Protein AF-A0A7W0QDJ7-F1 (afdb_monomer)

Structure (mmCIF, N/CA/C/O backbone):
data_AF-A0A7W0QDJ7-F1
#
_entry.id   AF-A0A7W0QDJ7-F1
#
loop_
_atom_site.group_PDB
_atom_site.id
_atom_site.type_symbol
_atom_site.label_atom_id
_atom_site.label_alt_id
_atom_site.label_comp_id
_atom_site.label_asym_id
_atom_site.label_entity_id
_atom_site.label_seq_id
_atom_site.pdbx_PDB_ins_code
_atom_site.Cartn_x
_atom_site.Cartn_y
_atom_site.Cartn_z
_atom_site.occupancy
_atom_site.B_iso_or_equiv
_atom_site.auth_seq_id
_atom_site.auth_comp_id
_atom_site.auth_asym_id
_atom_site.auth_atom_id
_atom_site.pdbx_PDB_model_num
ATOM 1 N N . MET A 1 1 ? -43.457 14.700 -12.437 1.00 48.22 1 MET A N 1
ATOM 2 C CA . MET A 1 1 ? -42.142 14.876 -11.784 1.00 48.22 1 MET A CA 1
ATOM 3 C C . MET A 1 1 ? -41.643 13.495 -11.387 1.00 48.22 1 MET A C 1
ATOM 5 O O . MET A 1 1 ? -42.168 12.934 -10.434 1.00 48.22 1 MET A O 1
ATOM 9 N N . SER A 1 2 ? -40.734 12.895 -12.155 1.00 46.28 2 SER A N 1
ATOM 10 C CA . SER A 1 2 ? -40.203 11.565 -11.830 1.00 46.28 2 SER A CA 1
ATOM 11 C C . SER A 1 2 ? -39.129 11.708 -10.753 1.00 46.28 2 SER A C 1
ATOM 13 O O . SER A 1 2 ? -38.102 12.338 -10.996 1.00 46.28 2 SER A O 1
ATOM 15 N N . LYS A 1 3 ? -39.378 11.167 -9.554 1.00 56.00 3 LYS A N 1
ATOM 16 C CA . LYS A 1 3 ? -38.338 10.975 -8.535 1.00 56.00 3 LYS A CA 1
ATOM 17 C C . LYS A 1 3 ? -37.326 9.982 -9.107 1.00 56.00 3 LYS A C 1
ATOM 19 O O . LYS A 1 3 ? -37.701 8.849 -9.400 1.00 56.00 3 LYS A O 1
ATOM 24 N N . GLY A 1 4 ? -36.083 10.418 -9.312 1.00 52.53 4 GLY A N 1
ATOM 25 C CA . GLY A 1 4 ? -34.989 9.515 -9.667 1.00 52.53 4 GLY A CA 1
ATOM 26 C C . GLY A 1 4 ? -34.873 8.411 -8.617 1.00 52.53 4 GLY A C 1
ATOM 27 O O . GLY A 1 4 ? -35.062 8.675 -7.428 1.00 52.53 4 GLY A O 1
ATOM 28 N N . ALA A 1 5 ? -34.630 7.177 -9.061 1.00 58.72 5 ALA A N 1
ATOM 29 C CA . ALA A 1 5 ? -34.396 6.057 -8.159 1.00 58.72 5 ALA A CA 1
ATOM 30 C C . ALA A 1 5 ? -33.243 6.398 -7.192 1.00 58.72 5 ALA A C 1
ATOM 32 O O . ALA A 1 5 ? -32.298 7.081 -7.604 1.00 58.72 5 ALA A O 1
ATOM 33 N N . PRO A 1 6 ? -33.310 5.971 -5.919 1.00 60.22 6 PRO A N 1
ATOM 34 C CA . PRO A 1 6 ? -32.193 6.148 -5.002 1.00 60.22 6 PRO A CA 1
ATOM 35 C C . PRO A 1 6 ? -30.949 5.480 -5.596 1.00 60.22 6 PRO A C 1
ATOM 37 O O . PRO A 1 6 ? -31.017 4.357 -6.091 1.00 60.22 6 PRO A O 1
ATOM 40 N N . PHE A 1 7 ? -29.824 6.195 -5.584 1.00 59.00 7 PHE A N 1
ATOM 41 C CA . PHE A 1 7 ? -28.537 5.633 -5.971 1.00 59.00 7 PHE A CA 1
ATOM 42 C C . PHE A 1 7 ? -28.181 4.522 -4.982 1.00 59.00 7 PHE A C 1
ATOM 44 O O . PHE A 1 7 ? -27.901 4.788 -3.814 1.00 59.00 7 PHE A O 1
ATOM 51 N N . GLU A 1 8 ? -28.223 3.281 -5.450 1.00 47.34 8 GLU A N 1
ATOM 52 C CA . GLU A 1 8 ? -27.765 2.126 -4.694 1.00 47.34 8 GLU A CA 1
ATOM 53 C C . GLU A 1 8 ? -26.321 1.856 -5.119 1.00 47.34 8 GLU A C 1
ATOM 55 O O . GLU A 1 8 ? -26.053 1.366 -6.218 1.00 47.34 8 GLU A O 1
ATOM 60 N N . ALA A 1 9 ? -25.369 2.272 -4.281 1.00 56.09 9 ALA A N 1
ATOM 61 C CA . ALA A 1 9 ? -23.970 1.946 -4.509 1.00 56.09 9 ALA A CA 1
ATOM 62 C C . ALA A 1 9 ? -23.827 0.419 -4.522 1.00 56.09 9 ALA A C 1
ATOM 64 O O . ALA A 1 9 ? -24.298 -0.253 -3.602 1.00 56.09 9 ALA A O 1
ATOM 65 N N . ALA A 1 10 ? -23.173 -0.129 -5.549 1.00 59.28 10 ALA A N 1
ATOM 66 C CA . ALA A 1 10 ? -22.859 -1.551 -5.587 1.00 59.28 10 ALA A CA 1
ATOM 67 C C . ALA A 1 10 ? -22.125 -1.953 -4.298 1.00 59.28 10 ALA A C 1
ATOM 69 O O . ALA A 1 10 ? -21.269 -1.212 -3.806 1.00 59.28 10 ALA A O 1
ATOM 70 N N . ALA A 1 11 ? -22.470 -3.117 -3.744 1.00 64.62 11 ALA A N 1
ATOM 71 C CA . ALA A 1 11 ? -21.848 -3.607 -2.523 1.00 64.62 11 ALA A CA 1
ATOM 72 C C . ALA A 1 11 ? -20.331 -3.749 -2.737 1.00 64.62 11 ALA A C 1
ATOM 74 O O . ALA A 1 11 ? -19.879 -4.630 -3.468 1.00 64.62 11 ALA A O 1
ATOM 75 N N . SER A 1 12 ? -19.547 -2.869 -2.107 1.00 77.44 12 SER A N 1
ATOM 76 C CA . SER A 1 12 ? -18.088 -2.963 -2.116 1.00 77.44 12 SER A CA 1
ATOM 77 C 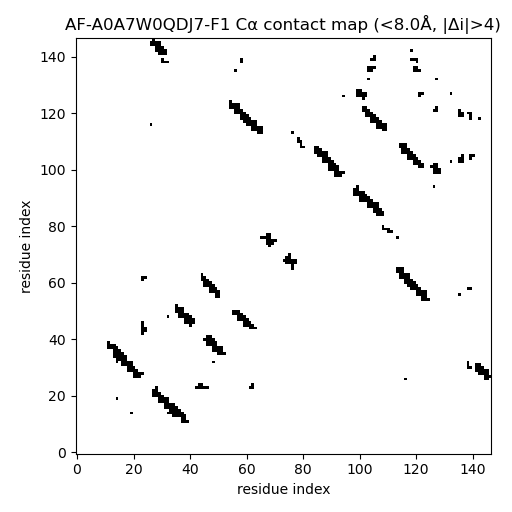C . SER A 1 12 ? -17.658 -4.239 -1.405 1.00 77.44 12 SER A C 1
ATOM 79 O O . SER A 1 12 ? -18.200 -4.562 -0.343 1.00 77.44 12 SER A O 1
ATOM 81 N N . GLU A 1 13 ? -16.661 -4.932 -1.946 1.00 88.69 13 GLU A N 1
ATOM 82 C CA . GLU A 1 13 ? -16.113 -6.120 -1.302 1.00 88.69 13 GLU A CA 1
ATOM 83 C C . GLU A 1 13 ? -15.644 -5.820 0.121 1.00 88.69 13 GLU A C 1
ATOM 85 O O . GLU A 1 13 ? -15.016 -4.792 0.370 1.00 88.69 13 GLU A O 1
ATOM 90 N N . GLN A 1 14 ? -15.927 -6.744 1.041 1.00 92.19 14 GLN A N 1
ATOM 91 C CA . GLN A 1 14 ? -15.514 -6.654 2.435 1.00 92.19 14 GLN A CA 1
ATOM 92 C C . GLN A 1 14 ? -14.554 -7.788 2.794 1.00 92.19 14 GLN A C 1
ATOM 94 O O . GLN A 1 14 ? -14.813 -8.959 2.500 1.00 92.19 14 GLN A O 1
ATOM 99 N N . SER A 1 15 ? -13.466 -7.448 3.485 1.00 90.94 15 SER A N 1
ATOM 100 C CA . SER A 1 15 ? -12.543 -8.432 4.034 1.00 90.94 15 SER A CA 1
ATOM 101 C C . SER A 1 15 ? -13.169 -9.153 5.224 1.00 90.94 15 SER A C 1
ATOM 103 O O . SER A 1 15 ? -13.735 -8.554 6.142 1.00 90.94 15 SER A O 1
ATOM 105 N N . ARG A 1 16 ? -12.989 -10.474 5.235 1.00 91.69 16 ARG A N 1
ATOM 106 C CA . ARG A 1 16 ? -13.365 -11.365 6.341 1.00 91.69 16 ARG A CA 1
ATOM 107 C C . ARG A 1 16 ? -12.179 -11.679 7.264 1.00 91.69 16 ARG A C 1
ATOM 109 O O . ARG A 1 16 ? -12.213 -12.683 7.968 1.00 91.69 16 ARG A O 1
ATOM 116 N N . GLY A 1 17 ? -11.109 -10.878 7.208 1.00 87.88 17 GLY A N 1
ATOM 117 C CA . GLY A 1 17 ? -9.877 -11.093 7.978 1.00 87.88 17 GLY A CA 1
ATOM 118 C C . GLY A 1 17 ? -8.957 -12.176 7.411 1.00 87.88 17 GLY A C 1
ATOM 119 O O . GLY A 1 17 ? -8.048 -12.635 8.095 1.00 87.88 17 GLY A O 1
ATOM 120 N N . LYS A 1 18 ? -9.198 -12.608 6.169 1.00 90.81 18 LYS A N 1
ATOM 121 C CA . LYS A 1 18 ? -8.313 -13.511 5.420 1.00 90.81 18 LYS A CA 1
ATOM 122 C C . LYS A 1 18 ? -7.529 -12.704 4.383 1.00 90.81 18 LYS A C 1
ATOM 124 O O . LYS A 1 18 ? -8.036 -11.669 3.949 1.00 90.81 18 LYS A O 1
ATOM 129 N N . PRO A 1 19 ? -6.348 -13.178 3.942 1.00 92.94 19 PRO A N 1
ATOM 130 C CA . PRO A 1 19 ? -5.634 -12.526 2.856 1.00 92.94 19 PRO A CA 1
ATOM 131 C C . PRO A 1 19 ? -6.522 -12.383 1.619 1.00 92.94 19 PRO A C 1
ATOM 133 O O . PRO A 1 19 ? -7.102 -13.367 1.147 1.00 92.94 19 PRO A O 1
ATOM 136 N N . VAL A 1 20 ? -6.632 -11.160 1.110 1.00 94.00 20 VAL A N 1
ATOM 137 C CA . VAL A 1 20 ? -7.335 -10.871 -0.140 1.00 94.00 20 VAL A CA 1
ATOM 138 C C . VAL A 1 20 ? -6.382 -11.131 -1.296 1.00 94.00 20 VAL A C 1
ATOM 140 O O . VAL A 1 20 ? -5.214 -10.755 -1.222 1.00 94.00 20 VAL A O 1
ATOM 143 N N . LYS A 1 21 ? -6.869 -11.781 -2.354 1.00 95.06 21 LYS A N 1
ATOM 144 C CA . LYS A 1 21 ? -6.107 -12.043 -3.580 1.00 95.06 21 LYS A CA 1
ATOM 145 C C . LYS A 1 21 ? -6.714 -11.239 -4.716 1.00 95.06 21 LYS A C 1
ATOM 147 O O . LYS A 1 21 ? -7.925 -11.294 -4.920 1.00 95.06 21 LYS A O 1
ATOM 152 N N . ARG A 1 22 ? -5.886 -10.470 -5.411 1.00 94.62 22 ARG A N 1
ATOM 153 C CA . ARG A 1 22 ? -6.325 -9.436 -6.352 1.00 94.62 22 ARG A CA 1
ATOM 154 C C . ARG A 1 22 ? -5.278 -9.211 -7.435 1.00 94.62 22 ARG A C 1
ATOM 156 O O . ARG A 1 22 ? -4.130 -9.629 -7.299 1.00 94.62 22 ARG A O 1
ATOM 163 N N . GLU A 1 23 ? -5.686 -8.510 -8.482 1.00 94.75 23 GLU A N 1
ATOM 164 C CA . GLU A 1 23 ? -4.806 -8.012 -9.532 1.00 94.75 23 GLU A CA 1
ATOM 165 C C . GLU A 1 23 ? -4.859 -6.482 -9.550 1.00 94.75 23 GLU A C 1
ATOM 167 O O . GLU A 1 23 ? -5.935 -5.905 -9.420 1.00 94.75 23 GLU A O 1
ATOM 172 N N . LEU A 1 24 ? -3.709 -5.825 -9.702 1.00 94.50 24 LEU A N 1
ATOM 173 C CA . LEU A 1 24 ? -3.604 -4.378 -9.870 1.00 94.50 24 LEU A CA 1
ATOM 174 C C . LEU A 1 24 ? -2.624 -4.058 -10.997 1.00 94.50 24 LEU A C 1
ATOM 176 O O . LEU A 1 24 ? -1.435 -4.351 -10.888 1.00 94.50 24 LEU A O 1
ATOM 180 N N . GLY A 1 25 ? -3.113 -3.474 -12.091 1.00 91.62 25 GLY A N 1
ATOM 181 C CA . GLY A 1 25 ? -2.298 -3.143 -13.265 1.00 91.62 25 GLY A CA 1
ATOM 182 C C . GLY A 1 25 ? -1.488 -4.328 -13.804 1.00 91.62 25 GLY A C 1
ATOM 183 O O . GLY A 1 25 ? -0.297 -4.181 -14.077 1.00 91.62 25 GLY A O 1
ATOM 184 N N . GLY A 1 26 ? -2.099 -5.515 -13.893 1.00 91.44 26 GLY A N 1
ATOM 185 C CA . GLY A 1 26 ? -1.429 -6.741 -14.329 1.00 91.44 26 GLY A CA 1
ATOM 186 C C . GLY A 1 26 ? -0.581 -7.431 -13.257 1.00 91.44 26 GLY A C 1
ATOM 187 O O . GLY A 1 26 ? 0.035 -8.459 -13.552 1.00 91.44 26 GLY A O 1
ATOM 188 N N . VAL A 1 27 ? -0.468 -6.876 -12.045 1.00 91.25 27 VAL A N 1
ATOM 189 C CA . VAL A 1 27 ? 0.307 -7.448 -10.931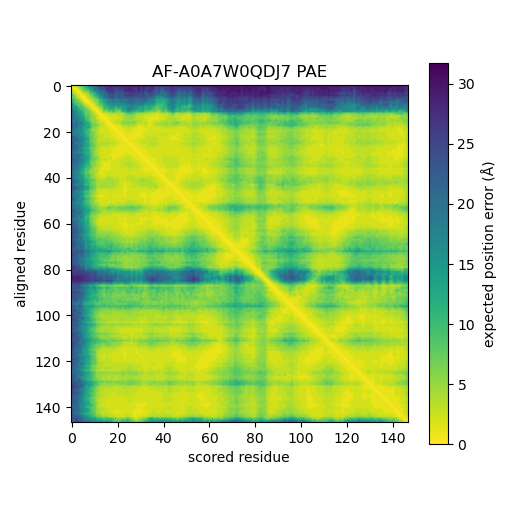 1.00 91.25 27 VAL A CA 1
ATOM 190 C C . VAL A 1 27 ? -0.631 -8.189 -9.986 1.00 91.25 27 VAL A C 1
ATOM 192 O O . VAL A 1 27 ? -1.481 -7.577 -9.341 1.00 91.25 27 VAL A O 1
ATOM 195 N N . HIS A 1 28 ? -0.451 -9.502 -9.871 1.00 94.19 28 HIS A N 1
ATOM 196 C CA . HIS A 1 28 ? -1.195 -10.315 -8.916 1.00 94.19 28 HIS A CA 1
ATOM 197 C C . HIS A 1 28 ? -0.575 -10.206 -7.523 1.00 94.19 28 HIS A C 1
ATOM 199 O O . HIS A 1 28 ? 0.639 -10.346 -7.352 1.00 94.19 28 HIS A O 1
ATOM 205 N N . TYR A 1 29 ? -1.410 -9.985 -6.514 1.00 93.38 29 TYR A N 1
ATOM 206 C CA . TYR A 1 29 ? -0.965 -9.845 -5.136 1.00 93.38 29 TYR A CA 1
ATOM 207 C C . TYR A 1 29 ? -1.901 -10.538 -4.143 1.00 93.38 29 TYR A C 1
ATOM 209 O O . TYR A 1 29 ? -3.082 -10.779 -4.407 1.00 93.38 29 TYR A O 1
ATOM 217 N N . SER A 1 30 ? -1.347 -10.833 -2.970 1.00 94.94 30 SER A N 1
ATOM 218 C CA . SER A 1 30 ? -2.054 -11.244 -1.763 1.00 94.94 30 SER A CA 1
ATOM 219 C C . SER A 1 30 ? -1.741 -10.253 -0.645 1.00 94.94 30 SER A C 1
ATOM 221 O O . SER A 1 30 ? -0.579 -9.906 -0.456 1.00 94.94 30 SER A O 1
ATOM 223 N N . LEU A 1 31 ? -2.750 -9.788 0.092 1.00 94.75 31 LEU A N 1
ATOM 224 C CA . LEU A 1 31 ? -2.575 -8.813 1.175 1.00 94.75 31 LEU A CA 1
ATOM 225 C C . LEU A 1 31 ? -3.412 -9.195 2.400 1.00 94.75 31 LEU A C 1
ATOM 227 O O . LEU A 1 31 ? -4.600 -9.492 2.279 1.00 94.75 31 LEU A O 1
ATOM 231 N N . GLY A 1 32 ? -2.807 -9.173 3.586 1.00 94.44 32 GLY A N 1
ATOM 232 C CA . GLY A 1 32 ? -3.496 -9.385 4.856 1.00 94.44 32 GLY A CA 1
ATOM 233 C C . GLY A 1 32 ? -4.309 -8.158 5.263 1.00 94.44 32 GLY A C 1
ATOM 234 O O . GLY A 1 32 ? -3.784 -7.251 5.900 1.00 94.44 32 GLY A O 1
ATOM 235 N N . ILE A 1 33 ? -5.597 -8.137 4.915 1.00 94.19 33 ILE A N 1
ATOM 236 C CA . ILE A 1 33 ? -6.528 -7.076 5.318 1.00 94.19 33 ILE A CA 1
ATOM 237 C C . ILE A 1 33 ? -7.375 -7.554 6.512 1.00 94.19 33 ILE A C 1
ATOM 239 O O . ILE A 1 33 ? -8.004 -8.613 6.401 1.00 94.19 33 ILE A O 1
ATOM 243 N N . PRO A 1 34 ? -7.453 -6.799 7.627 1.00 93.31 34 PRO A N 1
ATOM 244 C CA . PRO A 1 34 ? -8.285 -7.152 8.779 1.00 93.31 34 PRO A CA 1
ATOM 245 C C . PRO A 1 34 ? -9.769 -7.334 8.433 1.00 93.31 34 PRO A C 1
ATOM 247 O O . PRO A 1 34 ? -10.261 -6.833 7.423 1.00 93.31 34 PRO A O 1
ATOM 250 N N . ALA A 1 35 ? -10.504 -8.052 9.283 1.00 93.56 35 ALA A N 1
ATOM 251 C CA . ALA A 1 35 ? -11.957 -8.132 9.158 1.00 93.56 35 ALA A CA 1
ATOM 252 C C . ALA A 1 35 ? -12.600 -6.753 9.392 1.00 93.56 35 ALA A C 1
ATOM 254 O O . ALA A 1 35 ? -12.069 -5.944 10.151 1.00 93.56 35 ALA A O 1
ATOM 255 N N . GLY A 1 36 ? -13.749 -6.496 8.758 1.00 93.44 36 GLY A N 1
ATOM 256 C CA . GLY A 1 36 ? -14.437 -5.20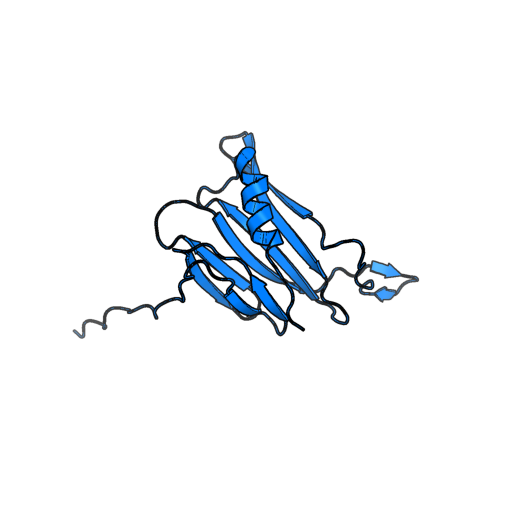3 8.887 1.00 93.44 36 GLY A CA 1
ATOM 257 C C . GLY A 1 36 ? -13.790 -4.088 8.064 1.00 93.44 36 GLY A C 1
ATOM 258 O O . GLY A 1 36 ? -13.897 -2.917 8.409 1.00 93.44 36 GLY A O 1
ATOM 259 N N . TYR A 1 37 ? -13.093 -4.451 6.990 1.00 95.56 37 TYR A N 1
ATOM 260 C CA . TYR A 1 37 ? -12.569 -3.527 5.987 1.00 95.56 37 TYR A CA 1
ATOM 261 C C . TYR A 1 37 ? -13.312 -3.710 4.670 1.00 95.56 37 TYR A C 1
ATOM 263 O O . TYR A 1 37 ? -13.756 -4.818 4.371 1.00 95.56 37 TYR A O 1
ATOM 271 N N . ARG A 1 38 ? -13.396 -2.658 3.858 1.00 95.31 38 ARG A N 1
ATOM 272 C CA . ARG A 1 38 ? -13.965 -2.686 2.505 1.00 95.31 38 ARG A CA 1
ATOM 273 C C . ARG A 1 38 ? -12.997 -2.137 1.469 1.00 95.31 38 ARG A C 1
ATOM 275 O O . ARG A 1 38 ? -12.173 -1.287 1.799 1.00 95.31 38 ARG A O 1
ATOM 282 N N . LEU A 1 39 ? -13.143 -2.572 0.221 1.00 95.25 39 LEU A N 1
ATOM 283 C CA . LEU A 1 39 ? -12.477 -1.948 -0.919 1.00 95.25 39 LEU A CA 1
ATOM 284 C C . LEU A 1 39 ? -13.238 -0.672 -1.304 1.00 95.25 39 LEU A C 1
ATOM 286 O O . LEU A 1 39 ? -14.297 -0.734 -1.924 1.00 95.25 39 LEU A O 1
ATOM 290 N N . ALA A 1 40 ? -12.735 0.481 -0.873 1.00 93.56 40 ALA A N 1
ATOM 291 C CA . ALA A 1 40 ? -13.371 1.777 -1.096 1.00 93.56 40 ALA A CA 1
ATOM 292 C C . ALA A 1 40 ? -13.025 2.400 -2.452 1.00 93.56 40 ALA A C 1
ATOM 294 O O . ALA A 1 40 ? -13.847 3.120 -3.013 1.00 93.56 40 ALA A O 1
ATOM 295 N N . GLU A 1 41 ? -11.841 2.104 -2.987 1.00 92.56 41 GLU A N 1
ATOM 296 C CA . GLU A 1 41 ? -11.429 2.521 -4.327 1.00 92.56 41 GLU A CA 1
ATOM 297 C C . GLU A 1 41 ? -10.842 1.328 -5.072 1.00 92.56 41 GLU A C 1
ATOM 299 O O . GLU A 1 41 ? -9.962 0.640 -4.552 1.00 92.56 41 GLU A O 1
ATOM 304 N N . GLU A 1 42 ? -11.310 1.118 -6.300 1.00 93.50 42 GLU A N 1
ATOM 305 C CA . GLU A 1 42 ? -10.779 0.131 -7.231 1.00 93.50 42 GLU A CA 1
ATOM 306 C C . GLU A 1 42 ? -10.607 0.785 -8.601 1.00 93.50 42 GLU A C 1
ATOM 308 O O . GLU A 1 42 ? -11.563 1.238 -9.229 1.00 93.50 42 GLU A O 1
ATOM 313 N N . SER A 1 43 ? -9.362 0.871 -9.056 1.00 93.12 43 SER A N 1
ATOM 314 C CA . SER A 1 43 ? -9.005 1.351 -10.386 1.00 93.12 43 SER A CA 1
ATOM 315 C C . SER A 1 43 ? -7.872 0.504 -10.954 1.00 93.12 43 SER A C 1
ATOM 317 O O . SER A 1 43 ? -7.217 -0.248 -10.239 1.00 93.12 43 SER A O 1
ATOM 319 N N . GLN A 1 44 ? -7.561 0.695 -12.238 1.00 91.94 44 GLN A N 1
ATOM 320 C CA . GLN A 1 44 ? -6.478 -0.036 -12.905 1.00 91.94 44 GLN A CA 1
ATOM 321 C C . GLN A 1 44 ? -5.106 0.122 -12.240 1.00 91.94 44 GLN A C 1
ATOM 323 O O . GLN A 1 44 ? -4.221 -0.693 -12.493 1.00 91.94 44 GLN A O 1
ATOM 328 N N . ARG A 1 45 ? -4.895 1.180 -11.444 1.00 94.44 45 ARG A N 1
ATOM 329 C CA . ARG A 1 45 ? -3.597 1.450 -10.815 1.00 94.44 45 ARG A CA 1
ATOM 330 C C . ARG A 1 45 ? -3.630 1.662 -9.314 1.00 94.44 45 ARG A C 1
ATOM 332 O O . ARG A 1 45 ? -2.561 1.767 -8.717 1.00 94.44 45 ARG A O 1
ATOM 339 N N . ARG A 1 46 ? -4.813 1.729 -8.708 1.00 96.75 46 ARG A N 1
ATOM 340 C CA . ARG A 1 46 ? -4.955 1.947 -7.273 1.00 96.75 46 ARG A CA 1
ATOM 341 C C . ARG A 1 46 ? -6.068 1.115 -6.670 1.00 96.75 46 ARG A C 1
ATOM 343 O O . ARG A 1 46 ? -7.179 1.142 -7.190 1.00 96.75 46 ARG A O 1
ATOM 350 N N . HIS A 1 47 ? -5.766 0.481 -5.541 1.00 97.12 47 HIS A N 1
ATOM 351 C CA . HIS A 1 47 ? -6.751 -0.091 -4.628 1.00 97.12 47 HIS A CA 1
ATOM 352 C C . HIS A 1 47 ? -6.642 0.582 -3.259 1.00 97.12 47 HIS A C 1
ATOM 354 O O . HIS A 1 47 ? -5.533 0.756 -2.753 1.00 97.12 47 HIS A O 1
ATOM 360 N N . THR A 1 48 ? -7.775 0.897 -2.636 1.00 97.06 48 THR A N 1
ATOM 361 C CA . THR A 1 48 ? -7.818 1.456 -1.276 1.00 97.06 48 THR A CA 1
ATOM 362 C C . THR A 1 48 ? -8.740 0.622 -0.399 1.00 97.06 48 THR A C 1
ATOM 364 O O . THR A 1 48 ? -9.937 0.531 -0.666 1.00 97.06 48 THR A O 1
ATOM 367 N N . TRP A 1 49 ? -8.188 0.041 0.665 1.00 97.00 49 TRP A N 1
ATOM 368 C CA . TRP A 1 49 ? -8.940 -0.651 1.708 1.00 97.00 49 TRP A CA 1
ATOM 369 C C . TRP A 1 49 ? -9.093 0.243 2.930 1.00 97.00 49 TRP A C 1
ATOM 371 O O . TRP A 1 49 ? -8.111 0.804 3.407 1.00 97.00 49 TRP A O 1
ATOM 381 N N . GLU A 1 50 ? -10.295 0.332 3.482 1.00 96.38 50 GLU A N 1
ATOM 382 C CA . GLU A 1 50 ? -10.574 1.144 4.671 1.00 96.38 50 GLU A CA 1
ATOM 383 C C . GLU A 1 50 ? -11.530 0.426 5.633 1.00 96.38 50 GLU A C 1
ATOM 385 O O . GLU A 1 50 ? -12.262 -0.469 5.195 1.00 96.38 50 GLU A O 1
ATOM 390 N N . PRO A 1 51 ? -11.568 0.805 6.923 1.00 95.75 51 PRO A N 1
ATOM 391 C CA . PRO A 1 51 ? -12.550 0.277 7.863 1.00 95.75 51 PRO A CA 1
ATOM 392 C C . PRO A 1 51 ? -13.984 0.542 7.385 1.00 95.75 51 PRO A C 1
ATOM 394 O O . PRO A 1 51 ? -14.312 1.644 6.953 1.00 95.75 51 PRO A O 1
ATOM 397 N N . THR A 1 52 ? -14.878 -0.439 7.511 1.00 94.12 52 THR A N 1
ATOM 398 C CA . THR A 1 52 ? -16.309 -0.270 7.193 1.00 94.12 52 THR A CA 1
ATOM 399 C C . THR A 1 52 ? -17.022 0.673 8.159 1.00 94.12 52 THR A C 1
ATOM 401 O O . THR A 1 52 ? -18.096 1.182 7.849 1.00 94.12 52 THR A O 1
ATOM 404 N N . SER A 1 53 ? -16.455 0.875 9.347 1.00 90.19 53 SER A N 1
ATOM 405 C CA . SER A 1 53 ? -16.977 1.752 10.390 1.00 90.19 53 SER A CA 1
ATOM 406 C C . SER A 1 53 ? -15.859 2.194 11.329 1.00 90.19 53 SER A C 1
ATOM 408 O O . SER A 1 53 ? -14.943 1.417 11.600 1.00 90.19 53 SER A O 1
ATOM 410 N N . GLY A 1 54 ? -15.993 3.388 11.905 1.00 90.31 54 GLY A N 1
ATOM 411 C CA . GLY A 1 54 ? -15.066 3.902 12.912 1.00 90.31 54 GLY A CA 1
ATOM 412 C C . GLY A 1 54 ? -13.747 4.409 12.330 1.00 90.31 54 GLY A C 1
ATOM 413 O O . GLY A 1 54 ? -13.642 4.734 11.148 1.00 90.31 54 GLY A O 1
ATOM 414 N N . THR A 1 55 ? -12.745 4.522 13.196 1.00 91.94 55 THR A N 1
ATOM 415 C CA . THR A 1 55 ? -11.401 4.991 12.849 1.00 91.94 55 THR A CA 1
ATOM 416 C C . THR A 1 55 ? -10.415 3.831 12.751 1.00 91.94 55 THR A C 1
ATOM 418 O O . THR A 1 55 ? -10.520 2.870 13.509 1.00 91.94 55 THR A O 1
ATOM 421 N N . GLY A 1 56 ? -9.429 3.936 11.863 1.00 94.50 56 GLY A N 1
ATOM 422 C CA . GLY A 1 56 ? -8.387 2.922 11.703 1.00 94.50 56 GLY A CA 1
ATOM 423 C C . GLY A 1 56 ? -7.437 3.260 10.560 1.00 94.50 56 GLY A C 1
ATOM 424 O O . GLY A 1 56 ? -7.426 4.388 10.068 1.00 94.50 56 GLY A O 1
ATOM 425 N N . PHE A 1 57 ? -6.646 2.283 10.120 1.00 96.44 57 PHE A N 1
ATOM 426 C CA . PHE A 1 57 ? -5.751 2.466 8.977 1.00 96.44 57 PHE A CA 1
ATOM 427 C C . PHE A 1 57 ? -6.497 2.290 7.658 1.00 96.44 57 PHE A C 1
ATOM 429 O O . PHE A 1 57 ? -7.207 1.306 7.495 1.00 96.44 57 PHE A O 1
ATOM 436 N N . MET A 1 58 ? -6.295 3.187 6.704 1.00 97.19 58 MET A N 1
ATOM 437 C CA . MET A 1 58 ? -6.542 2.958 5.285 1.00 97.19 58 MET A CA 1
ATOM 438 C C . MET A 1 58 ? -5.278 2.366 4.669 1.00 97.19 58 MET A C 1
ATOM 440 O O . MET A 1 58 ? -4.196 2.915 4.864 1.00 97.19 58 MET A O 1
ATOM 444 N N . VAL A 1 59 ? -5.408 1.282 3.910 1.00 97.12 59 VAL A N 1
ATOM 445 C CA . VAL A 1 59 ? -4.300 0.648 3.189 1.00 97.12 59 VAL A CA 1
ATOM 446 C C . VAL A 1 59 ? -4.450 0.936 1.703 1.00 97.12 59 VAL A C 1
ATOM 448 O O . VAL A 1 59 ? -5.431 0.527 1.081 1.00 97.12 59 VAL A O 1
ATOM 451 N N . LYS A 1 60 ? -3.477 1.636 1.129 1.00 97.38 60 LYS A N 1
ATOM 452 C CA . LYS A 1 60 ? -3.459 2.043 -0.274 1.00 97.38 60 LYS A CA 1
ATOM 453 C C . LYS A 1 60 ? -2.405 1.242 -1.016 1.00 97.38 60 LYS A C 1
ATOM 455 O O . LYS A 1 60 ? -1.236 1.245 -0.644 1.00 97.38 60 LYS A O 1
ATOM 460 N N . LEU A 1 61 ? -2.815 0.591 -2.094 1.00 97.12 61 LEU A N 1
ATOM 461 C CA . LEU A 1 61 ? -1.924 -0.039 -3.055 1.00 97.12 61 LEU A CA 1
ATOM 462 C C . LEU A 1 61 ? -1.899 0.795 -4.323 1.00 97.12 61 LEU A C 1
ATOM 464 O O . LEU A 1 61 ? -2.953 1.141 -4.850 1.00 97.12 61 LEU A O 1
ATOM 468 N N . THR A 1 62 ? -0.711 1.100 -4.828 1.00 96.50 62 THR A N 1
ATOM 469 C CA . THR A 1 62 ? -0.526 1.787 -6.106 1.00 96.50 62 THR A CA 1
ATOM 470 C C . THR A 1 62 ? 0.524 1.066 -6.932 1.00 96.50 62 THR A C 1
ATOM 472 O O . THR A 1 62 ? 1.623 0.810 -6.448 1.00 96.50 62 THR A O 1
ATOM 475 N N . VAL A 1 63 ? 0.207 0.767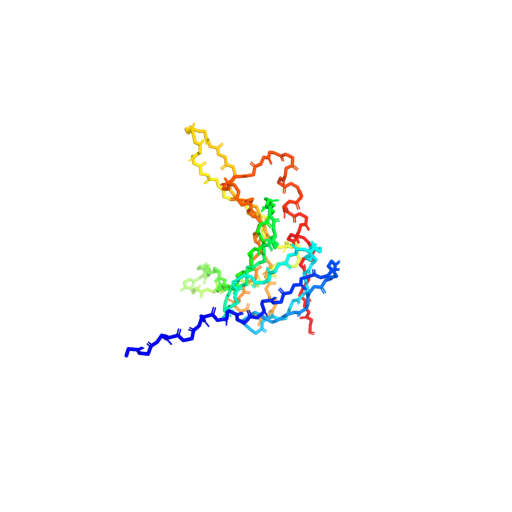 -8.188 1.00 95.12 63 VAL A N 1
ATOM 476 C CA . VAL A 1 63 ? 1.207 0.326 -9.167 1.00 95.12 63 VAL A CA 1
ATOM 477 C C . VAL A 1 63 ? 1.727 1.541 -9.931 1.00 95.12 63 VAL A C 1
ATOM 479 O O . VAL A 1 63 ? 0.954 2.340 -10.470 1.00 95.12 63 VAL A O 1
ATOM 482 N N . SER A 1 64 ? 3.045 1.696 -9.969 1.00 92.69 64 SER A N 1
ATOM 483 C CA . SER A 1 64 ? 3.714 2.839 -10.594 1.00 92.69 64 SER A CA 1
ATOM 484 C C . SER A 1 64 ? 4.887 2.389 -11.459 1.00 92.69 64 SER A C 1
ATOM 486 O O . SER A 1 64 ? 5.518 1.382 -11.134 1.00 92.69 64 SER A O 1
ATOM 488 N N . PRO A 1 65 ? 5.225 3.126 -12.532 1.00 91.31 65 PRO A N 1
ATOM 489 C CA . PRO A 1 65 ? 6.498 2.942 -13.215 1.00 91.31 65 PRO A CA 1
ATOM 490 C C . PRO A 1 65 ? 7.665 3.079 -12.237 1.00 91.31 65 PRO A C 1
ATOM 492 O O . PRO A 1 65 ? 7.615 3.886 -11.305 1.00 91.31 65 PRO A O 1
ATOM 495 N N . ARG A 1 66 ? 8.722 2.306 -12.460 1.00 89.94 66 ARG A N 1
ATOM 496 C CA . ARG A 1 66 ? 9.953 2.420 -11.679 1.00 89.94 66 ARG A CA 1
ATOM 497 C C . ARG A 1 66 ? 10.769 3.634 -12.107 1.00 89.94 66 ARG A C 1
ATOM 499 O O . ARG A 1 66 ? 10.765 4.022 -13.275 1.00 89.94 66 ARG A O 1
ATOM 506 N N . SER A 1 67 ? 11.505 4.200 -11.153 1.00 86.12 67 SER A N 1
ATOM 507 C CA . SER A 1 67 ? 12.481 5.251 -11.428 1.00 86.12 67 SER A CA 1
ATOM 508 C C . SER A 1 67 ? 13.548 4.752 -12.397 1.00 86.12 67 SER A C 1
ATOM 510 O O . SER A 1 67 ? 14.023 3.618 -12.290 1.00 86.12 67 SER A O 1
ATOM 512 N N . LYS A 1 68 ? 13.937 5.630 -13.318 1.00 87.94 68 LYS A N 1
ATOM 513 C CA . LYS A 1 68 ? 15.061 5.414 -14.226 1.00 87.94 68 LYS A CA 1
ATOM 514 C C . LYS A 1 68 ? 16.293 6.124 -13.686 1.00 87.94 68 LYS A C 1
ATOM 516 O O . LYS A 1 68 ? 16.172 7.155 -13.028 1.00 87.94 68 LYS A O 1
ATOM 521 N N . THR A 1 69 ? 17.460 5.578 -13.985 1.00 88.31 69 THR A N 1
ATOM 522 C CA . THR A 1 69 ? 18.755 6.200 -13.709 1.00 88.31 69 THR A CA 1
ATOM 523 C C . THR A 1 69 ? 19.525 6.343 -15.011 1.00 88.31 69 THR A C 1
ATOM 525 O O . THR A 1 69 ? 19.357 5.526 -15.918 1.00 88.31 69 THR A O 1
ATOM 528 N N . ASP A 1 70 ? 20.349 7.381 -15.108 1.00 92.06 70 ASP A N 1
ATOM 529 C CA . ASP A 1 70 ? 21.303 7.516 -16.203 1.00 92.06 70 ASP A CA 1
ATOM 530 C C . ASP A 1 70 ? 22.461 6.536 -15.978 1.00 92.06 70 ASP A C 1
ATOM 532 O O . ASP A 1 70 ? 23.054 6.507 -14.896 1.00 92.06 70 ASP A O 1
ATOM 536 N N . VAL A 1 71 ? 22.727 5.693 -16.972 1.00 90.62 71 VAL A N 1
ATOM 537 C CA . VAL A 1 71 ? 23.910 4.833 -17.052 1.00 90.62 71 VAL A CA 1
ATOM 538 C C . VAL A 1 71 ? 24.520 5.071 -18.419 1.00 90.62 71 VAL A C 1
ATOM 540 O O . VAL A 1 71 ? 23.906 4.746 -19.434 1.00 90.62 71 VAL A O 1
ATOM 543 N N . ASP A 1 72 ? 25.707 5.671 -18.437 1.00 91.06 72 ASP A N 1
ATOM 544 C CA . ASP A 1 72 ? 26.462 5.972 -19.655 1.00 91.06 72 ASP A CA 1
ATOM 545 C C . ASP A 1 72 ? 25.640 6.743 -20.714 1.00 91.06 72 ASP A C 1
ATOM 547 O O . ASP A 1 72 ? 25.748 6.491 -21.915 1.00 91.06 72 ASP A O 1
ATOM 551 N N . GLY A 1 73 ? 24.794 7.690 -20.279 1.00 92.00 73 GLY A N 1
ATOM 552 C CA . GLY A 1 73 ? 23.950 8.506 -21.159 1.00 92.00 73 GLY A CA 1
ATOM 553 C C . GLY A 1 73 ? 22.642 7.842 -21.605 1.00 92.00 73 GLY A C 1
ATOM 554 O O . GLY A 1 73 ? 21.925 8.398 -22.443 1.00 92.00 73 GLY A O 1
ATOM 555 N N . ALA A 1 74 ? 22.311 6.663 -21.068 1.00 93.25 74 ALA A N 1
ATOM 556 C CA . ALA A 1 74 ? 21.042 5.982 -21.295 1.00 93.25 74 ALA A CA 1
ATOM 557 C C . ALA A 1 74 ? 20.185 5.937 -20.017 1.00 93.25 74 ALA A C 1
ATOM 559 O O . ALA A 1 74 ? 20.628 5.480 -18.965 1.00 93.25 74 ALA A O 1
ATOM 560 N N . TRP A 1 75 ? 18.914 6.344 -20.121 1.00 91.44 75 TRP A N 1
ATOM 561 C CA . TRP A 1 75 ? 17.935 6.228 -19.033 1.00 91.44 75 TRP A CA 1
ATOM 562 C C . TRP A 1 75 ? 17.399 4.803 -18.930 1.00 91.44 75 TRP A C 1
ATOM 564 O O . TRP A 1 75 ? 16.465 4.421 -19.644 1.00 91.44 75 TRP A O 1
ATOM 574 N N . VAL A 1 76 ? 17.964 4.031 -18.008 1.00 90.44 76 VAL A N 1
ATOM 575 C CA . VAL A 1 76 ? 17.612 2.627 -17.791 1.00 90.44 76 VAL A CA 1
ATOM 576 C C . VAL A 1 76 ? 16.849 2.443 -16.487 1.00 90.44 76 VAL A C 1
ATOM 578 O O . VAL A 1 76 ? 17.079 3.137 -15.496 1.00 90.44 76 VAL A O 1
ATOM 581 N N . THR A 1 77 ? 15.928 1.484 -16.481 1.00 87.81 77 THR A N 1
ATOM 582 C CA . THR A 1 77 ? 15.301 0.993 -15.254 1.00 87.81 77 THR A CA 1
ATOM 583 C C . THR A 1 77 ? 16.268 -0.012 -14.615 1.00 87.81 77 THR A C 1
ATOM 585 O O . THR A 1 77 ? 16.540 -1.036 -15.245 1.00 87.81 77 THR A O 1
ATOM 588 N N . PRO A 1 78 ? 16.805 0.225 -13.401 1.00 85.19 78 PRO A N 1
ATOM 589 C CA . PRO A 1 78 ? 17.706 -0.733 -12.757 1.00 85.19 78 PRO A CA 1
ATOM 590 C C . PRO A 1 78 ? 17.057 -2.120 -12.617 1.00 85.19 78 PRO A C 1
ATOM 592 O O . PRO A 1 78 ? 15.831 -2.212 -12.549 1.00 85.19 78 PRO A O 1
ATOM 595 N N . PRO A 1 79 ? 17.804 -3.225 -12.498 1.00 84.00 79 PRO A N 1
ATOM 596 C CA . PRO A 1 79 ? 17.210 -4.491 -12.067 1.00 84.00 79 PRO A CA 1
ATOM 597 C C . PRO A 1 79 ? 16.577 -4.353 -10.667 1.00 84.00 79 PRO A C 1
ATOM 599 O O . PRO A 1 79 ? 16.877 -3.412 -9.930 1.00 84.00 79 PRO A O 1
ATOM 602 N N . CYS A 1 80 ? 15.655 -5.247 -10.304 1.00 83.75 80 CYS A N 1
ATOM 603 C CA . CYS A 1 80 ? 15.210 -5.338 -8.909 1.00 83.75 80 CYS A CA 1
ATOM 604 C C . CYS A 1 80 ? 16.367 -5.871 -8.054 1.00 83.75 80 CYS A C 1
ATOM 606 O O . CYS A 1 80 ? 16.960 -6.883 -8.426 1.00 83.75 80 CYS A O 1
ATOM 608 N N . ASP A 1 81 ? 16.661 -5.244 -6.914 1.00 73.75 81 ASP A N 1
ATOM 609 C CA . ASP A 1 81 ? 17.585 -5.825 -5.939 1.00 73.75 81 ASP A CA 1
ATOM 610 C C . ASP A 1 81 ? 16.824 -6.842 -5.065 1.00 73.75 81 ASP A C 1
ATOM 612 O O . ASP A 1 81 ? 15.913 -6.453 -4.333 1.00 73.75 81 ASP A O 1
ATOM 616 N N . PRO A 1 82 ? 17.153 -8.145 -5.117 1.00 57.75 82 PRO A N 1
ATOM 617 C CA . PRO A 1 82 ? 16.498 -9.155 -4.288 1.00 57.75 82 PRO A CA 1
ATOM 618 C C . PRO A 1 82 ? 16.832 -9.033 -2.790 1.00 57.75 82 PRO A C 1
ATOM 620 O O . PRO A 1 82 ? 16.176 -9.682 -1.975 1.00 57.75 82 PRO A O 1
ATOM 623 N N . ARG A 1 83 ? 17.854 -8.252 -2.413 1.00 53.47 83 ARG A N 1
ATOM 624 C CA . ARG A 1 83 ? 18.251 -7.997 -1.017 1.00 53.47 83 ARG A CA 1
ATOM 625 C C . ARG A 1 83 ? 17.466 -6.850 -0.393 1.00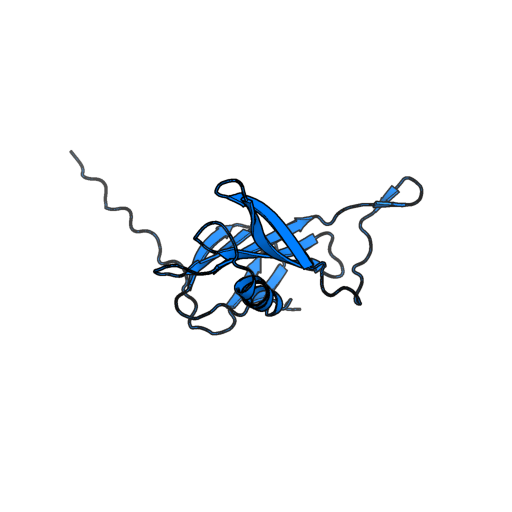 53.47 83 ARG A C 1
ATOM 627 O O . ARG A 1 83 ? 17.345 -6.796 0.829 1.00 53.47 83 ARG A O 1
ATOM 634 N N . GLU A 1 84 ? 16.902 -5.974 -1.214 1.00 53.19 84 GLU A N 1
ATOM 635 C CA . GLU A 1 84 ? 16.008 -4.915 -0.775 1.00 53.19 84 GLU A CA 1
ATOM 636 C C . GLU A 1 84 ? 14.573 -5.370 -1.023 1.00 53.19 84 GLU A C 1
ATOM 638 O O . GLU A 1 84 ? 14.030 -5.241 -2.120 1.00 53.19 84 GLU A O 1
ATOM 643 N N . ALA A 1 85 ? 13.935 -5.926 0.010 1.00 52.31 85 ALA A N 1
ATOM 644 C CA . ALA A 1 85 ? 12.500 -6.201 0.013 1.00 52.31 85 ALA A CA 1
ATOM 645 C C . ALA A 1 85 ? 11.705 -4.884 0.039 1.00 52.31 85 ALA A C 1
ATOM 647 O O . ALA A 1 85 ? 10.985 -4.599 0.985 1.00 52.31 85 ALA A O 1
ATOM 648 N N . GLY A 1 86 ? 11.869 -4.065 -0.994 1.00 60.88 86 GLY A N 1
ATOM 649 C CA . GLY A 1 86 ? 11.268 -2.759 -1.130 1.00 60.88 86 GLY A CA 1
ATOM 650 C C . GLY A 1 86 ? 11.732 -1.706 -0.132 1.00 60.88 86 GLY A C 1
ATOM 651 O O . GLY A 1 86 ? 11.875 -1.953 1.062 1.00 60.88 86 GLY A O 1
ATOM 652 N N . GLY A 1 87 ? 11.928 -0.480 -0.613 1.00 76.56 87 GLY A N 1
ATOM 653 C CA . GLY A 1 87 ? 12.208 0.646 0.274 1.00 76.56 87 GLY A CA 1
ATOM 654 C C . GLY A 1 87 ? 11.033 0.876 1.224 1.00 76.56 87 GLY A C 1
ATOM 655 O O . GLY A 1 87 ? 9.892 1.002 0.765 1.00 76.56 87 GLY A O 1
ATOM 656 N N . ILE A 1 88 ? 11.310 0.929 2.530 1.00 84.38 88 ILE A N 1
ATOM 657 C CA . ILE A 1 88 ? 10.370 1.494 3.501 1.00 84.38 88 ILE A CA 1
ATOM 658 C C . ILE A 1 88 ? 10.331 2.996 3.245 1.00 84.38 88 ILE A C 1
ATOM 660 O O . ILE A 1 88 ? 11.372 3.646 3.170 1.00 84.38 88 ILE A O 1
ATOM 664 N N . SER A 1 89 ? 9.134 3.547 3.118 1.00 83.94 89 SER A N 1
ATOM 665 C CA . SER A 1 89 ? 8.932 4.981 2.937 1.00 83.94 89 SER A CA 1
ATOM 666 C C . SER A 1 89 ? 7.959 5.497 3.981 1.00 83.94 89 SER A C 1
ATOM 668 O O . SER A 1 89 ? 6.947 4.848 4.246 1.00 83.94 89 SER A O 1
ATOM 670 N N . SER A 1 90 ? 8.220 6.683 4.510 1.00 86.44 90 SER A N 1
ATOM 671 C CA . SER A 1 90 ? 7.249 7.459 5.272 1.00 86.44 90 SER A CA 1
ATOM 672 C C . SER A 1 90 ? 7.018 8.807 4.598 1.00 86.44 90 SER A C 1
ATOM 674 O O . SER A 1 90 ? 7.844 9.291 3.822 1.00 86.44 90 SER A O 1
ATOM 676 N N . SER A 1 91 ? 5.868 9.405 4.878 1.00 87.44 91 SER A N 1
ATOM 677 C CA . SER A 1 91 ? 5.577 10.794 4.535 1.00 87.44 91 SER A CA 1
ATOM 678 C C . SER A 1 91 ? 5.142 11.517 5.798 1.00 87.44 91 SER A C 1
ATOM 680 O O . SER A 1 91 ? 4.438 10.927 6.617 1.00 87.44 91 SER A O 1
ATOM 682 N N . SER A 1 92 ? 5.546 12.778 5.945 1.00 89.31 92 SER A N 1
ATOM 683 C CA . SER A 1 92 ? 5.158 13.655 7.046 1.00 89.31 92 SER A CA 1
ATOM 684 C C . SER A 1 92 ? 4.458 14.914 6.528 1.00 89.31 92 SER A C 1
ATOM 686 O O . SER A 1 92 ? 4.596 15.308 5.368 1.00 89.31 92 SER A O 1
ATOM 688 N N . ASN A 1 93 ? 3.663 15.545 7.390 1.00 90.81 93 ASN A N 1
ATOM 689 C CA . ASN A 1 93 ? 3.066 16.855 7.147 1.00 90.81 93 ASN A CA 1
ATOM 690 C C . ASN A 1 93 ? 2.930 17.629 8.470 1.00 90.81 93 ASN A C 1
ATOM 692 O O . ASN A 1 93 ? 3.010 17.048 9.554 1.00 90.81 93 ASN A O 1
ATOM 696 N N . ARG A 1 94 ? 2.706 18.945 8.402 1.00 90.69 94 ARG A N 1
ATOM 697 C CA . ARG A 1 94 ? 2.376 19.751 9.583 1.00 90.69 94 ARG A CA 1
ATOM 698 C C . ARG A 1 94 ? 0.905 19.575 9.950 1.00 90.69 94 ARG A C 1
ATOM 700 O O . ARG A 1 94 ? 0.024 19.947 9.182 1.00 90.69 94 ARG A O 1
ATOM 707 N N . VAL A 1 95 ? 0.658 19.073 11.155 1.00 85.94 95 VAL A N 1
ATOM 708 C CA . VAL A 1 95 ? -0.668 18.920 11.763 1.00 85.94 95 VAL A CA 1
ATOM 709 C C . VAL A 1 95 ? -0.656 19.678 13.083 1.00 85.94 95 VAL A C 1
ATOM 711 O O . VAL A 1 95 ? 0.184 19.414 13.944 1.00 85.94 95 VAL A O 1
ATOM 714 N N . ASP A 1 96 ? -1.540 20.667 13.213 1.00 89.25 96 ASP A N 1
ATOM 715 C CA . ASP A 1 96 ? -1.600 21.573 14.371 1.00 89.25 96 ASP A 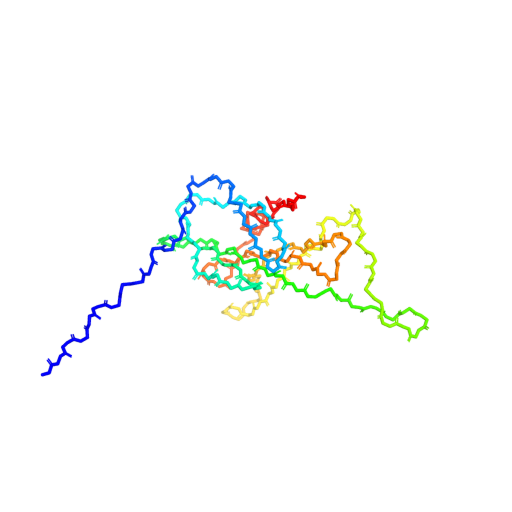CA 1
ATOM 716 C C . ASP A 1 96 ? -0.249 22.245 14.690 1.00 89.25 96 ASP A C 1
ATOM 718 O O . ASP A 1 96 ? 0.141 22.421 15.841 1.00 89.25 96 ASP A O 1
ATOM 722 N N . GLY A 1 97 ? 0.507 22.594 13.643 1.00 91.00 97 GLY A N 1
ATOM 723 C CA . GLY A 1 97 ? 1.818 23.243 13.757 1.00 91.00 97 GLY A CA 1
ATOM 724 C C . GLY A 1 97 ? 2.987 22.305 14.081 1.00 91.00 97 GLY A C 1
ATOM 725 O O . GLY A 1 97 ? 4.130 22.759 14.082 1.00 91.00 97 GLY A O 1
ATOM 726 N N . VAL A 1 98 ? 2.733 21.011 14.291 1.00 90.00 98 VAL A N 1
ATOM 727 C CA . VAL A 1 98 ? 3.753 19.999 14.596 1.00 90.00 98 VAL A CA 1
ATOM 728 C C . VAL A 1 98 ? 3.932 19.067 13.402 1.00 90.00 98 VAL A C 1
ATOM 730 O O . VAL A 1 98 ? 2.959 18.658 12.775 1.00 90.00 98 VAL A O 1
ATOM 733 N N . GLU A 1 99 ? 5.175 18.725 13.071 1.00 91.81 99 GLU A N 1
ATOM 734 C CA . GLU A 1 99 ? 5.451 17.712 12.053 1.00 91.81 99 GLU A CA 1
ATOM 735 C C . GLU A 1 99 ? 5.032 16.326 12.555 1.00 91.81 99 GLU A C 1
ATOM 737 O O . GLU A 1 99 ? 5.436 15.891 13.636 1.00 91.81 99 GLU A O 1
ATOM 742 N N . ARG A 1 100 ? 4.188 15.648 11.776 1.00 91.81 100 ARG A N 1
ATOM 743 C CA . ARG A 1 100 ? 3.683 14.309 12.076 1.00 91.81 100 ARG A CA 1
ATOM 744 C C . ARG A 1 100 ? 3.761 13.431 10.843 1.00 91.81 100 ARG A C 1
ATOM 746 O O . ARG A 1 100 ? 3.447 13.885 9.744 1.00 91.81 100 ARG A O 1
ATOM 753 N N . ASP A 1 101 ? 4.110 12.168 11.045 1.00 93.56 101 ASP A N 1
ATOM 754 C CA . ASP A 1 101 ? 4.010 11.160 9.997 1.00 93.56 101 ASP A CA 1
ATOM 755 C C . ASP A 1 101 ? 2.542 10.980 9.602 1.00 93.56 101 ASP A C 1
ATOM 757 O O . ASP A 1 101 ? 1.664 10.867 10.456 1.00 93.56 101 ASP A O 1
ATOM 761 N N . THR A 1 102 ? 2.256 10.979 8.308 1.00 93.94 102 THR A N 1
ATOM 762 C CA . THR A 1 102 ? 0.912 10.814 7.744 1.00 93.94 102 THR A CA 1
ATOM 763 C C . THR A 1 102 ? 0.718 9.428 7.157 1.00 93.94 102 THR A C 1
ATOM 765 O O . THR A 1 102 ? -0.384 8.886 7.220 1.00 93.94 102 THR A O 1
ATOM 768 N N . SER A 1 103 ? 1.798 8.832 6.650 1.00 94.75 103 SER A N 1
ATOM 769 C CA . SER A 1 103 ? 1.803 7.490 6.084 1.00 94.75 103 SER A CA 1
ATOM 770 C C . SER A 1 103 ? 3.128 6.784 6.335 1.00 94.75 103 SER A C 1
ATOM 772 O O . SER A 1 103 ? 4.182 7.414 6.449 1.00 94.75 103 SER A O 1
ATOM 774 N N . ILE A 1 104 ? 3.068 5.458 6.365 1.00 95.62 104 ILE A N 1
ATOM 775 C CA . ILE A 1 104 ? 4.234 4.586 6.274 1.00 95.62 104 ILE A CA 1
ATOM 776 C C . ILE A 1 104 ? 3.910 3.434 5.335 1.00 95.62 104 ILE A C 1
ATOM 778 O O . ILE A 1 104 ? 2.762 3.001 5.233 1.00 95.62 104 ILE A O 1
ATOM 782 N N . GLY A 1 105 ? 4.909 2.951 4.616 1.00 93.75 105 GLY A N 1
ATOM 783 C CA . GLY A 1 105 ? 4.691 1.996 3.553 1.00 93.75 105 GLY A CA 1
ATOM 784 C C . GLY A 1 105 ? 5.941 1.253 3.137 1.00 93.75 105 GLY A C 1
ATOM 785 O O . GLY A 1 105 ? 7.026 1.446 3.685 1.00 93.75 105 GLY A O 1
ATOM 786 N N . LEU A 1 106 ? 5.762 0.399 2.140 1.00 92.62 106 LEU A N 1
ATOM 787 C CA . LEU A 1 106 ? 6.828 -0.328 1.475 1.00 92.62 106 LEU A CA 1
ATOM 788 C C . LEU A 1 106 ? 6.595 -0.340 -0.030 1.00 92.62 106 LEU A C 1
ATOM 790 O O . LEU A 1 106 ? 5.456 -0.310 -0.498 1.00 92.62 106 LEU A O 1
ATOM 794 N N . THR A 1 107 ? 7.675 -0.421 -0.796 1.00 91.19 107 THR A N 1
ATOM 795 C CA . THR A 1 107 ? 7.610 -0.429 -2.262 1.00 91.19 107 THR A CA 1
ATOM 796 C C . THR A 1 107 ? 8.224 -1.693 -2.828 1.00 91.19 107 THR A C 1
ATOM 798 O O . THR A 1 107 ? 9.436 -1.770 -2.940 1.00 91.19 107 THR A O 1
ATOM 801 N N . LEU A 1 108 ? 7.427 -2.670 -3.252 1.00 89.94 108 LEU A N 1
ATOM 802 C CA . LEU A 1 108 ? 7.955 -3.890 -3.863 1.00 89.94 108 LEU A CA 1
ATOM 803 C C . LEU A 1 108 ? 8.302 -3.671 -5.334 1.00 89.94 108 LEU A C 1
ATOM 805 O O . LEU A 1 108 ? 7.474 -3.226 -6.130 1.00 89.94 108 LEU A O 1
ATOM 809 N N . CYS A 1 109 ? 9.522 -4.039 -5.707 1.00 88.62 109 CYS A N 1
ATOM 810 C CA . CYS A 1 109 ? 9.916 -4.150 -7.104 1.00 88.62 109 CYS A CA 1
ATOM 811 C C . CYS A 1 109 ? 9.317 -5.422 -7.718 1.00 88.62 109 CYS A C 1
ATOM 813 O O . CYS A 1 109 ? 9.358 -6.482 -7.091 1.00 88.62 109 CYS A O 1
ATOM 815 N N . ILE A 1 110 ? 8.770 -5.333 -8.933 1.00 88.75 110 ILE A N 1
ATOM 816 C CA . ILE A 1 110 ? 8.256 -6.505 -9.646 1.00 88.75 110 ILE A CA 1
ATOM 817 C C . ILE A 1 110 ? 9.332 -6.989 -10.617 1.00 88.75 110 ILE A C 1
ATOM 819 O O . ILE A 1 110 ? 9.679 -6.274 -11.557 1.00 88.75 110 ILE A O 1
ATOM 823 N N . ALA A 1 111 ? 9.868 -8.188 -10.374 1.00 84.81 111 ALA A N 1
ATOM 824 C CA . ALA A 1 111 ? 10.887 -8.785 -11.233 1.00 84.81 111 ALA A CA 1
ATOM 825 C C . ALA A 1 111 ? 10.418 -8.832 -12.696 1.00 84.81 111 ALA A C 1
ATOM 827 O O . ALA A 1 111 ? 9.233 -9.036 -12.970 1.00 84.81 111 ALA A O 1
ATOM 828 N N . ASP A 1 112 ? 11.356 -8.598 -13.615 1.00 83.38 112 ASP A N 1
ATOM 829 C CA . ASP A 1 112 ? 11.138 -8.617 -15.067 1.00 83.38 112 ASP A CA 1
ATOM 830 C C . ASP A 1 112 ? 10.079 -7.622 -15.574 1.00 83.38 112 ASP A C 1
ATOM 832 O O . ASP A 1 112 ? 9.558 -7.752 -16.684 1.00 83.38 112 ASP A O 1
ATOM 836 N N . ARG A 1 113 ? 9.753 -6.596 -14.774 1.00 87.38 113 ARG A N 1
ATOM 837 C CA . ARG A 1 113 ? 8.824 -5.529 -15.151 1.00 87.38 113 ARG A CA 1
ATOM 838 C C . ARG A 1 113 ? 9.364 -4.145 -14.801 1.00 87.38 113 ARG A C 1
ATOM 840 O O . ARG A 1 113 ? 10.063 -3.944 -13.810 1.00 87.38 113 ARG A O 1
ATOM 847 N N . GLU A 1 114 ? 8.951 -3.149 -15.581 1.00 89.62 114 GLU A N 1
ATOM 848 C CA . GLU A 1 114 ? 9.267 -1.734 -15.333 1.00 89.62 114 GLU A CA 1
ATOM 849 C C . GLU A 1 114 ? 8.317 -1.064 -14.322 1.00 89.62 114 GLU A C 1
ATOM 851 O O . GLU A 1 114 ? 8.168 0.158 -14.310 1.00 89.62 114 GLU A O 1
ATOM 856 N N . VAL A 1 115 ? 7.653 -1.847 -13.465 1.00 91.31 115 VAL A N 1
ATOM 857 C CA . VAL A 1 115 ? 6.703 -1.345 -12.462 1.00 91.31 115 VAL A CA 1
ATOM 858 C C . VAL A 1 115 ? 7.078 -1.785 -11.050 1.00 91.31 115 VAL A C 1
ATOM 860 O O . VAL A 1 115 ? 7.737 -2.804 -10.842 1.00 91.31 115 VAL A O 1
ATOM 863 N N . SER A 1 116 ? 6.649 -0.997 -10.074 1.00 91.94 116 SER A N 1
ATOM 864 C CA . SER A 1 116 ? 6.670 -1.317 -8.652 1.00 91.94 116 SER A CA 1
ATOM 865 C C . SER A 1 116 ? 5.250 -1.316 -8.097 1.00 91.94 116 SER A C 1
ATOM 867 O O . SER A 1 116 ? 4.357 -0.653 -8.631 1.00 91.94 116 SER A O 1
ATOM 869 N N . LEU A 1 117 ? 5.047 -2.062 -7.015 1.00 93.44 117 LEU A N 1
ATOM 870 C CA . LEU A 1 117 ? 3.830 -2.035 -6.219 1.00 93.44 117 LEU A CA 1
ATOM 871 C C . LEU A 1 117 ? 4.131 -1.358 -4.885 1.00 93.44 117 LEU A C 1
ATOM 873 O O . LEU A 1 117 ? 4.860 -1.888 -4.048 1.00 93.44 117 LEU A O 1
ATOM 877 N N . HIS A 1 118 ? 3.568 -0.176 -4.697 1.00 94.50 118 HIS A N 1
ATOM 878 C CA . HIS A 1 118 ? 3.661 0.583 -3.466 1.00 94.50 118 HIS A CA 1
ATOM 879 C C . HIS A 1 118 ? 2.473 0.264 -2.560 1.00 94.50 118 HIS A C 1
ATOM 881 O O . HIS A 1 118 ? 1.328 0.372 -2.995 1.00 94.50 118 HIS A O 1
ATOM 887 N N . CYS A 1 119 ? 2.743 -0.106 -1.312 1.00 95.69 119 CYS A N 1
ATOM 888 C CA . CYS A 1 119 ? 1.755 -0.165 -0.245 1.00 95.69 119 CYS A CA 1
ATOM 889 C C . CYS A 1 119 ? 2.032 0.947 0.752 1.00 95.69 119 CYS A C 1
ATOM 891 O O . CYS A 1 119 ? 3.147 1.024 1.261 1.00 95.69 119 CYS A O 1
ATOM 893 N N . SER A 1 120 ? 1.022 1.739 1.090 1.00 96.62 120 SER A N 1
ATOM 894 C CA . SER A 1 120 ? 1.065 2.649 2.229 1.00 96.62 120 SER A CA 1
ATOM 895 C C . SER A 1 120 ? -0.131 2.441 3.144 1.00 96.62 120 SER A C 1
ATOM 897 O O . SER A 1 120 ? -1.213 2.040 2.715 1.00 96.62 120 SER A O 1
ATOM 899 N N . ALA A 1 121 ? 0.076 2.720 4.423 1.00 97.06 121 ALA A N 1
ATOM 900 C CA . ALA A 1 121 ? -0.960 2.755 5.431 1.00 97.06 121 ALA A CA 1
ATOM 901 C C . ALA A 1 121 ? -1.013 4.151 6.063 1.00 97.06 121 ALA A C 1
ATOM 903 O O . ALA A 1 121 ? 0.006 4.707 6.477 1.00 97.06 121 ALA A O 1
ATOM 904 N N . GLU A 1 122 ? -2.217 4.710 6.121 1.00 96.44 122 GLU A N 1
ATOM 905 C CA . GLU A 1 122 ? -2.529 6.027 6.680 1.00 96.44 122 GLU A CA 1
ATOM 906 C C . GLU A 1 122 ? -3.620 5.866 7.728 1.00 96.44 122 GLU A C 1
ATOM 908 O O . GLU A 1 122 ? -4.586 5.149 7.490 1.00 96.44 122 GLU A O 1
ATOM 913 N N . HIS A 1 123 ? -3.543 6.544 8.870 1.00 95.62 123 HIS A N 1
ATOM 914 C CA . HIS A 1 123 ? -4.698 6.567 9.768 1.00 95.62 123 HIS A CA 1
ATOM 915 C C . HIS A 1 123 ? -5.779 7.494 9.198 1.00 95.62 123 HIS A C 1
ATOM 917 O O . HIS A 1 123 ? -5.477 8.604 8.759 1.00 95.62 123 HIS A O 1
ATOM 923 N N . THR A 1 124 ? -7.057 7.122 9.301 1.00 93.81 124 THR A N 1
ATOM 924 C CA . THR A 1 124 ? -8.199 7.952 8.853 1.00 93.81 124 THR A CA 1
ATOM 925 C C . THR A 1 124 ? -8.286 9.329 9.525 1.00 93.81 124 THR A C 1
ATOM 927 O O . THR A 1 124 ? -9.054 10.178 9.088 1.00 93.81 124 THR A O 1
ATOM 930 N N . ARG A 1 125 ? -7.481 9.582 10.567 1.00 93.81 125 ARG A N 1
ATOM 931 C CA . ARG A 1 125 ? -7.394 10.878 11.259 1.00 93.81 125 ARG A CA 1
ATOM 932 C C . ARG A 1 125 ? -6.351 11.821 10.646 1.00 93.81 125 ARG A C 1
ATOM 934 O O . ARG A 1 125 ? -6.143 12.915 11.156 1.00 93.81 125 ARG A O 1
ATOM 941 N N . GLY A 1 126 ? -5.656 11.380 9.597 1.00 92.31 126 GLY A N 1
ATOM 942 C CA . GLY A 1 126 ? -4.684 12.175 8.847 1.00 92.31 126 GLY A CA 1
ATOM 943 C C . GLY A 1 126 ? -3.252 12.157 9.386 1.00 92.31 126 GLY A C 1
ATOM 944 O O . GLY A 1 126 ? -2.389 12.777 8.775 1.00 92.31 126 GLY A O 1
ATOM 945 N N . HIS A 1 127 ? -2.970 11.463 10.494 1.00 94.00 127 HIS A N 1
ATOM 946 C CA . HIS A 1 127 ? -1.606 11.272 10.997 1.00 94.00 127 HIS A CA 1
ATOM 947 C C . HIS A 1 127 ? -1.451 9.980 11.807 1.00 94.00 127 HIS A C 1
ATOM 949 O O . HIS A 1 127 ? -2.393 9.526 12.458 1.00 94.00 127 HIS A O 1
ATOM 955 N N . LEU A 1 128 ? -0.241 9.428 11.807 1.00 94.06 128 LEU A N 1
ATOM 956 C CA . LEU A 1 128 ? 0.187 8.282 12.598 1.00 94.06 128 LEU A CA 1
ATOM 957 C C . LEU A 1 128 ? 0.737 8.748 13.946 1.00 94.06 128 LEU A C 1
ATOM 959 O O . LEU A 1 128 ? 1.516 9.700 14.039 1.00 94.06 128 LEU A O 1
ATOM 963 N N . GLU A 1 129 ? 0.351 8.050 15.003 1.00 92.44 129 GLU A N 1
ATOM 964 C CA . GLU A 1 129 ? 1.045 8.141 16.282 1.00 92.44 129 GLU A CA 1
ATOM 965 C C . GLU A 1 129 ? 2.264 7.214 16.260 1.00 92.44 129 GLU A C 1
ATOM 967 O O . GLU A 1 129 ? 2.302 6.232 15.522 1.00 92.44 129 GLU A O 1
ATOM 972 N N . LYS A 1 130 ? 3.290 7.499 17.071 1.00 86.31 130 LYS A N 1
ATOM 973 C CA . LYS A 1 130 ? 4.527 6.694 17.068 1.00 86.31 130 LYS A CA 1
ATOM 974 C C . LYS A 1 130 ? 4.285 5.180 17.226 1.00 86.31 130 LYS A C 1
ATOM 976 O O . LYS A 1 130 ? 4.861 4.434 16.439 1.00 86.31 130 LYS A O 1
ATOM 981 N N . PRO A 1 131 ? 3.433 4.704 18.159 1.00 90.31 131 PRO A N 1
ATOM 982 C CA . PRO A 1 131 ? 3.162 3.269 18.299 1.00 90.31 131 PRO A CA 1
ATOM 983 C C . PRO A 1 131 ? 2.472 2.648 17.077 1.00 90.31 131 PRO A C 1
ATOM 985 O O . PRO A 1 131 ? 2.526 1.440 16.873 1.00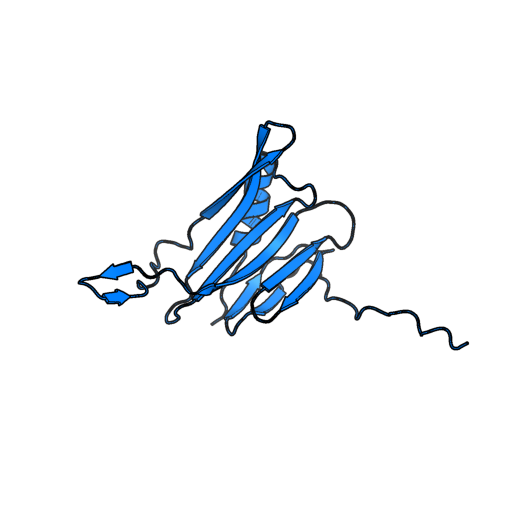 90.31 131 PRO A O 1
ATOM 988 N N . GLU A 1 132 ? 1.810 3.459 16.256 1.00 94.12 132 GLU A N 1
ATOM 989 C CA . GLU A 1 132 ? 1.030 2.981 15.120 1.00 94.12 132 GLU A CA 1
ATOM 990 C C . GLU A 1 132 ? 1.857 2.756 13.864 1.00 94.12 132 GLU A C 1
ATOM 992 O O . GLU A 1 132 ? 1.419 2.021 12.985 1.00 94.12 132 GLU A O 1
ATOM 997 N N . GLN A 1 133 ? 3.041 3.361 13.761 1.00 92.44 133 GLN A N 1
ATOM 998 C CA . GLN A 1 133 ? 3.889 3.224 12.576 1.00 92.44 133 GLN A CA 1
ATOM 999 C C . GLN A 1 133 ? 4.259 1.762 12.324 1.00 92.44 133 GLN A C 1
ATOM 1001 O O . GLN A 1 133 ? 4.214 1.292 11.189 1.00 92.44 133 GLN A O 1
ATOM 1006 N N . GLU A 1 134 ? 4.568 1.015 13.385 1.00 92.56 134 GLU A N 1
ATOM 1007 C CA . GLU A 1 134 ? 4.880 -0.408 13.277 1.00 92.56 134 GLU A CA 1
ATOM 1008 C C . GLU A 1 134 ? 3.656 -1.224 12.842 1.00 92.56 134 GLU A C 1
ATOM 1010 O O . GLU A 1 134 ? 3.765 -2.058 11.943 1.00 92.56 134 GLU A O 1
ATOM 1015 N N . ALA A 1 135 ? 2.479 -0.945 13.412 1.00 93.19 135 ALA A N 1
ATOM 1016 C CA . ALA A 1 135 ? 1.233 -1.618 13.046 1.00 93.19 135 ALA A CA 1
ATOM 1017 C C . ALA A 1 135 ? 0.817 -1.321 11.592 1.00 93.19 135 ALA A C 1
ATOM 1019 O O . ALA A 1 135 ? 0.451 -2.229 10.844 1.00 93.19 135 ALA A O 1
ATOM 1020 N N . ALA A 1 136 ? 0.932 -0.062 11.170 1.00 93.56 136 ALA A N 1
ATOM 1021 C CA . ALA A 1 136 ? 0.678 0.386 9.807 1.00 93.56 136 ALA A CA 1
ATOM 1022 C C . ALA A 1 136 ? 1.652 -0.275 8.814 1.00 93.56 136 ALA A C 1
ATOM 1024 O O . ALA A 1 136 ? 1.236 -0.818 7.789 1.00 93.56 136 ALA A O 1
ATOM 1025 N N . LEU A 1 137 ? 2.944 -0.330 9.152 1.00 93.94 137 LEU A N 1
ATOM 1026 C CA . LEU A 1 137 ? 3.944 -1.019 8.340 1.00 93.94 137 LEU A CA 1
ATOM 1027 C C . LEU A 1 137 ? 3.700 -2.535 8.288 1.00 93.94 137 LEU A C 1
ATOM 1029 O O . LEU A 1 137 ? 3.915 -3.148 7.242 1.00 93.94 137 LEU A O 1
ATOM 1033 N N . ALA A 1 138 ? 3.237 -3.153 9.377 1.00 93.12 138 ALA A N 1
ATOM 1034 C CA . ALA A 1 138 ? 2.926 -4.581 9.424 1.00 93.12 138 ALA A CA 1
ATOM 1035 C C . ALA A 1 138 ? 1.805 -4.970 8.445 1.00 93.12 138 ALA A C 1
ATOM 1037 O O . ALA A 1 138 ? 1.904 -6.016 7.800 1.00 93.12 138 ALA A O 1
ATOM 1038 N N . LEU A 1 139 ? 0.793 -4.109 8.264 1.00 93.50 139 LEU A N 1
ATOM 1039 C CA . LEU A 1 139 ? -0.238 -4.308 7.237 1.00 93.50 139 LEU A CA 1
ATOM 1040 C C . LEU A 1 139 ? 0.395 -4.409 5.851 1.00 93.50 139 LEU A C 1
ATOM 1042 O O . LEU A 1 139 ? 0.138 -5.367 5.123 1.00 93.50 139 LEU A O 1
ATOM 1046 N N . CYS A 1 140 ? 1.292 -3.482 5.517 1.00 94.81 140 CYS A N 1
ATOM 1047 C CA . CYS A 1 140 ? 1.981 -3.518 4.237 1.00 94.81 140 CYS A CA 1
ATOM 1048 C C . CYS A 1 140 ? 2.946 -4.699 4.112 1.00 94.81 140 CYS A C 1
ATOM 1050 O O . CYS A 1 140 ? 2.984 -5.322 3.056 1.00 94.81 140 CYS A O 1
ATOM 1052 N N . LYS A 1 141 ? 3.665 -5.085 5.175 1.00 93.12 141 LYS A N 1
ATOM 1053 C CA . LYS A 1 141 ? 4.578 -6.248 5.173 1.00 93.12 141 LYS A CA 1
ATOM 1054 C C . LYS A 1 141 ? 3.877 -7.583 4.902 1.00 93.12 141 LYS A C 1
ATOM 1056 O O . LYS A 1 141 ? 4.541 -8.545 4.531 1.00 93.12 1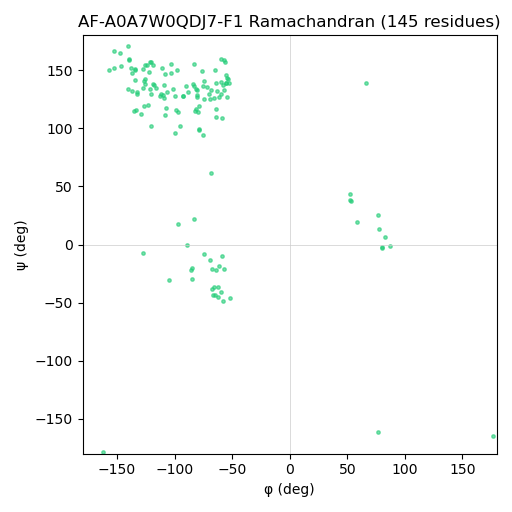41 LYS A O 1
ATOM 1061 N N . SER A 1 142 ? 2.555 -7.651 5.061 1.00 93.00 142 SER A N 1
ATOM 1062 C CA . SER A 1 142 ? 1.768 -8.826 4.669 1.00 93.00 142 SER A CA 1
ATOM 1063 C C . SER A 1 142 ? 1.577 -8.966 3.151 1.00 93.00 142 SER A C 1
ATOM 1065 O O . SER A 1 142 ? 1.060 -9.989 2.696 1.00 93.00 142 SER A O 1
ATOM 1067 N N . LEU A 1 143 ? 1.975 -7.955 2.368 1.00 93.06 143 LEU A N 1
ATOM 1068 C CA . LEU A 1 143 ? 1.900 -7.961 0.914 1.00 93.06 143 LEU A CA 1
ATOM 1069 C C . LEU A 1 143 ? 2.829 -9.026 0.328 1.00 93.06 143 LEU A C 1
ATOM 1071 O O . LEU A 1 143 ? 4.034 -9.040 0.569 1.00 93.06 143 LEU A O 1
ATOM 1075 N N . GLN A 1 144 ? 2.258 -9.887 -0.502 1.00 91.56 144 GLN A N 1
ATOM 1076 C CA . GLN A 1 144 ? 2.968 -10.922 -1.237 1.00 91.56 144 GLN A CA 1
ATOM 1077 C C . GLN A 1 144 ? 2.615 -10.820 -2.714 1.00 91.56 144 GLN A C 1
ATOM 1079 O O . GLN A 1 144 ? 1.444 -10.698 -3.072 1.00 91.56 144 GLN A O 1
ATOM 1084 N N . LEU A 1 145 ? 3.621 -10.899 -3.579 1.00 89.25 145 LEU A N 1
ATOM 1085 C CA . LEU A 1 145 ? 3.411 -11.001 -5.020 1.00 89.25 145 LEU A CA 1
ATOM 1086 C C . LEU A 1 145 ? 3.089 -12.454 -5.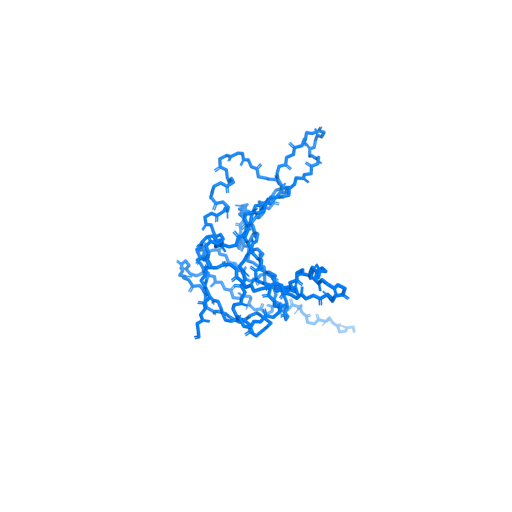364 1.00 89.25 145 LEU A C 1
ATOM 1088 O O . LEU A 1 145 ? 3.827 -13.363 -4.976 1.00 89.25 145 LEU A O 1
ATOM 1092 N N . ALA A 1 146 ? 1.985 -12.675 -6.072 1.00 79.88 146 ALA A N 1
ATOM 1093 C CA . ALA A 1 146 ? 1.677 -13.989 -6.616 1.00 79.88 146 ALA A CA 1
ATOM 1094 C C . ALA A 1 146 ? 2.409 -14.158 -7.956 1.00 79.88 146 ALA A C 1
ATOM 1096 O O . ALA A 1 146 ? 2.489 -13.213 -8.743 1.00 79.88 146 ALA A O 1
ATOM 1097 N N . ARG A 1 147 ? 2.976 -15.349 -8.168 1.00 63.00 147 ARG A N 1
ATOM 1098 C CA . ARG A 1 147 ? 3.584 -15.752 -9.442 1.00 63.00 147 ARG A CA 1
ATOM 1099 C C . ARG A 1 147 ? 2.517 -16.234 -10.410 1.00 63.00 147 ARG A C 1
ATOM 1101 O O . ARG A 1 147 ? 1.571 -16.894 -9.923 1.00 63.00 147 ARG A O 1
#

Foldseek 3Di:
DDDPDPDDPDDFDFDQQAWDWDDALNWTKTFRDGGQWGFPDDDNFKTWIDHVDDKDKIKMKGKDFAAFDDDPNDTDRDFFDPVPQFDWDWDWDQDPNDIFTFKIWGWGDDGPDRIIIIIIIGIPVRGDDPVCNVVRHVRRVRMDTDD

Sequence (147 aa):
MSKGAPFEAAASEQSRGKPVKRELGGVHYSLGIPAGYRLAEESQRRHTWEPTSGTGFMVKLTVSPRSKTDVDGAWVTPPCDPREAGGISSSSNRVDGVERDTSIGLTLCIADREVSLHCSAEHTRGHLEKPEQEAALALCKSLQLAR

pLDDT: mean 87.6, std 12.28, range [46.28, 97.38]

Solvent-accessible surface area (backbone atoms only — not comparable to full-atom values): 8387 Å² total; per-residue (Å²): 135,84,79,73,78,81,87,74,76,75,86,60,58,64,38,81,49,48,66,46,75,52,72,44,68,89,42,41,34,34,34,52,42,58,55,59,22,25,51,78,41,84,50,68,41,37,39,30,36,30,53,71,65,85,82,48,58,32,41,36,38,37,51,42,76,53,73,63,44,78,56,97,88,40,81,40,69,70,80,69,58,89,86,55,83,24,61,74,46,72,44,68,45,76,56,96,88,39,83,35,41,29,34,29,23,35,34,39,64,42,78,102,52,72,38,27,45,33,28,35,19,27,33,75,85,66,43,48,52,82,84,43,47,61,58,34,32,49,44,40,69,45,54,40,77,56,132

Mean predicted aligned error: 6.73 Å

Nearest PDB structures (foldseek):
  3hlz-assembly1_A  TM=5.415E-01  e=4.351E-04  Bacteroides thetaiotaomicron VPI-5482
  7cun-assembly1_K  TM=4.471E-01  e=3.130E+00  Homo sapiens
  8ofp-assembly2_D  TM=2.412E-01  e=2.166E+00  Human adenovirus 24
  5yvq-assembly1_A  TM=1.924E-01  e=5.293E+00  Muvirus mu

Secondary structure (DSSP, 8-state):
--PPPP-------EE-SSEEEEEETTEEEEEEPPTTEEEEEE-SSEEEEEESSSS-EEEEEEEEEPPPEEETTEEEPPPP-TT-S-EEEEEEEEETTEEEEEEEEEEEE-TTSSEEEEEEEEETTSS--HHHHHHHHHHHHT-EE--

Radius of gyration: 17.85 Å; Cα contacts (8 Å, |Δi|>4): 301; chains: 1; bounding box: 69×39×40 Å